Protein AF-A0A923AHR8-F1 (afdb_monomer_lite)

Radius of gyration: 31.33 Å; chains: 1; bounding box: 48×63×88 Å

Secondary structure (DSSP, 8-state):
---------HHHHHHHHHHHHHHHHHHHHHHHHHHHHHHHHHHTHHHHHHHHHHHHHHHHHHHHHHHHHHHHHHHH--S-SBTTEEEEEEEEEE--HHHHHHHHHHH-GGGEETTEE-HHHHHHHHTTS--TT-EEEEEEEEEE-SS----------

Foldseek 3Di:
DDDDPPPPDVVVVVVVVVVVVVVVVVVVVVVVVVVVVVVVCVVCVVVVVVVVVVVVVVVVVVVVVFVVQLVVCVVPVDQDPDPQKGKDWDKDKDADQVVVVVCCVPPPVVLCPPPDGVVVVVVVCCVVDPDPRIDIDTDITMGGHPDDDPPPPDPPD

pLDDT: mean 89.0, std 14.37, range [37.59, 98.5]

Structure (mmCIF, N/CA/C/O backbone):
data_AF-A0A923AHR8-F1
#
_entry.id   AF-A0A923AHR8-F1
#
loop_
_atom_site.group_PDB
_atom_site.id
_atom_site.type_symbol
_atom_site.label_atom_id
_atom_site.label_alt_id
_atom_site.label_comp_id
_atom_site.label_asym_id
_atom_site.label_entity_id
_atom_site.label_seq_id
_atom_site.pdbx_PDB_ins_code
_atom_site.Cartn_x
_atom_site.Cartn_y
_atom_site.Cartn_z
_atom_site.occupancy
_atom_site.B_iso_or_equiv
_atom_site.auth_seq_id
_atom_site.auth_comp_id
_atom_site.auth_asym_id
_atom_site.auth_atom_id
_atom_site.pdbx_PDB_model_num
ATOM 1 N N . MET A 1 1 ? 1.255 31.604 -63.694 1.00 40.16 1 MET A N 1
ATOM 2 C CA . MET A 1 1 ? 2.491 30.993 -63.159 1.00 40.16 1 MET A CA 1
ATOM 3 C C . MET A 1 1 ? 2.847 31.725 -61.872 1.00 40.16 1 MET A C 1
ATOM 5 O O . MET A 1 1 ? 3.293 32.860 -61.949 1.00 40.16 1 MET A O 1
ATOM 9 N N . GLN A 1 2 ? 2.538 31.160 -60.702 1.00 37.59 2 GLN A N 1
ATOM 10 C CA . GLN A 1 2 ? 2.901 31.757 -59.410 1.00 37.59 2 GLN A CA 1
ATOM 11 C C . GLN A 1 2 ? 4.129 31.027 -58.866 1.00 37.59 2 GLN A C 1
ATOM 13 O O . GLN A 1 2 ? 4.089 29.820 -58.653 1.00 37.59 2 GLN A O 1
ATOM 18 N N . ALA A 1 3 ? 5.225 31.762 -58.690 1.00 45.44 3 ALA A N 1
ATOM 19 C CA . ALA A 1 3 ? 6.433 31.267 -58.051 1.00 45.44 3 ALA A CA 1
ATOM 20 C C . ALA A 1 3 ? 6.220 31.245 -56.531 1.00 45.44 3 ALA A C 1
ATOM 22 O O . ALA A 1 3 ? 6.128 32.294 -55.891 1.00 45.44 3 ALA A O 1
ATOM 23 N N . THR A 1 4 ? 6.130 30.052 -55.948 1.00 45.50 4 THR A N 1
ATOM 24 C CA . THR A 1 4 ? 6.182 29.851 -54.498 1.00 45.50 4 THR A CA 1
ATOM 25 C C . THR A 1 4 ? 7.569 30.238 -53.997 1.00 45.50 4 THR A C 1
ATOM 27 O O . THR A 1 4 ? 8.540 29.514 -54.204 1.00 45.50 4 THR A O 1
ATOM 30 N N . LYS A 1 5 ? 7.675 31.402 -53.351 1.00 53.31 5 LYS A N 1
ATOM 31 C CA . LYS A 1 5 ? 8.875 31.808 -52.616 1.00 53.31 5 LYS A CA 1
ATOM 32 C C . LYS A 1 5 ? 9.021 30.899 -51.396 1.00 53.31 5 LYS A C 1
ATOM 34 O O . LYS A 1 5 ? 8.366 31.120 -50.381 1.00 53.31 5 LYS A O 1
ATOM 39 N N . THR A 1 6 ? 9.880 29.891 -51.477 1.00 56.00 6 THR A N 1
ATOM 40 C CA . THR A 1 6 ? 10.432 29.217 -50.297 1.00 56.00 6 THR A CA 1
ATOM 41 C C . THR A 1 6 ? 11.326 30.209 -49.562 1.00 56.00 6 THR A C 1
ATOM 43 O O . THR A 1 6 ? 12.522 30.309 -49.820 1.00 56.00 6 THR A O 1
ATOM 46 N N . ASN A 1 7 ? 10.722 31.003 -48.677 1.00 56.81 7 ASN A N 1
ATOM 47 C CA . ASN A 1 7 ? 11.456 31.775 -47.685 1.00 56.81 7 ASN A CA 1
ATOM 48 C C . ASN A 1 7 ? 11.862 30.815 -46.561 1.00 56.81 7 ASN A C 1
ATOM 50 O O . ASN A 1 7 ? 11.211 30.730 -45.520 1.00 56.81 7 ASN A O 1
ATOM 54 N N . THR A 1 8 ? 12.870 29.990 -46.832 1.00 65.56 8 THR A N 1
ATOM 55 C CA . THR A 1 8 ? 13.358 29.004 -45.875 1.00 65.56 8 THR A CA 1
ATOM 56 C C . THR A 1 8 ? 14.243 29.729 -44.867 1.00 65.56 8 THR A C 1
ATOM 58 O O . THR A 1 8 ? 15.390 30.050 -45.161 1.00 65.56 8 THR A O 1
ATOM 61 N N . ASN A 1 9 ? 13.701 30.035 -43.685 1.00 84.94 9 ASN A N 1
ATOM 62 C CA . ASN A 1 9 ? 14.490 30.596 -42.592 1.00 84.94 9 ASN A CA 1
ATOM 63 C C . ASN A 1 9 ? 15.574 29.566 -42.196 1.00 84.94 9 ASN A C 1
ATOM 65 O O . ASN A 1 9 ? 15.215 28.465 -41.757 1.00 84.94 9 ASN A O 1
ATOM 69 N N . PRO A 1 10 ? 16.875 29.878 -42.345 1.00 86.62 10 PRO A N 1
ATOM 70 C CA . PRO A 1 10 ? 17.953 28.928 -42.071 1.00 86.62 10 PRO A CA 1
ATOM 71 C C . PRO A 1 10 ? 17.927 28.445 -40.617 1.00 86.62 10 PRO A C 1
ATOM 73 O O . PRO A 1 10 ? 18.065 27.252 -40.375 1.00 86.62 10 PRO A O 1
ATOM 76 N N . ALA A 1 11 ? 17.579 29.318 -39.664 1.00 88.38 11 ALA A N 1
ATOM 77 C CA . ALA A 1 11 ? 17.462 28.945 -38.256 1.00 88.38 11 ALA A CA 1
ATOM 78 C C . ALA A 1 11 ? 16.350 27.910 -38.002 1.00 88.38 11 ALA A C 1
ATOM 80 O O . ALA A 1 11 ? 16.505 27.025 -37.162 1.00 88.38 11 ALA A O 1
ATOM 81 N N . LEU A 1 12 ? 15.233 27.981 -38.741 1.00 89.94 12 LEU A N 1
ATOM 82 C CA . LEU A 1 12 ? 14.177 26.964 -38.652 1.00 89.94 12 LEU A CA 1
ATOM 83 C C . LEU A 1 12 ? 14.627 25.636 -39.265 1.00 89.94 12 LEU A C 1
ATOM 85 O O . LEU A 1 12 ? 14.288 24.578 -38.743 1.00 89.94 12 LEU A O 1
ATOM 89 N N . THR A 1 13 ? 15.405 25.683 -40.346 1.00 91.69 13 THR A N 1
ATOM 90 C CA . THR A 1 13 ? 15.939 24.476 -40.994 1.00 91.69 13 THR A CA 1
ATOM 91 C C . THR A 1 13 ? 16.937 23.764 -40.085 1.00 91.69 13 THR A C 1
ATOM 93 O O . THR A 1 13 ? 16.819 22.556 -39.876 1.00 91.69 13 THR A O 1
ATOM 96 N N . ASP A 1 14 ? 17.840 24.517 -39.456 1.00 93.69 14 ASP A N 1
ATOM 97 C CA . ASP A 1 14 ? 18.807 23.995 -38.488 1.00 93.69 14 ASP A CA 1
ATOM 98 C C . ASP A 1 14 ? 18.115 23.427 -37.243 1.00 93.69 14 ASP A C 1
ATOM 100 O O . ASP A 1 14 ? 18.482 22.353 -36.757 1.00 93.69 14 ASP A O 1
ATOM 104 N N . ALA A 1 15 ? 17.064 24.092 -36.749 1.00 93.31 15 ALA A N 1
ATOM 105 C CA . ALA A 1 15 ? 16.265 23.599 -35.629 1.00 93.31 15 ALA A CA 1
ATOM 106 C C . ALA A 1 15 ? 15.529 22.291 -35.970 1.00 93.31 15 ALA A C 1
ATOM 108 O O . ALA A 1 15 ? 15.520 21.362 -35.160 1.00 93.31 15 ALA A O 1
ATOM 109 N N . VAL A 1 16 ? 14.951 22.177 -37.172 1.00 95.56 16 VAL A N 1
ATOM 110 C CA . VAL A 1 16 ? 14.308 20.938 -37.645 1.00 95.56 16 VAL A CA 1
ATOM 111 C C . VAL A 1 16 ? 15.332 19.812 -37.788 1.00 95.56 16 VAL A C 1
ATOM 113 O O . VAL A 1 16 ? 15.070 18.699 -37.329 1.00 95.56 16 VAL A O 1
ATOM 116 N N . HIS A 1 17 ? 16.507 20.088 -38.358 1.00 94.88 17 HIS A N 1
ATOM 117 C CA . HIS A 1 17 ? 17.582 19.103 -38.479 1.00 94.88 17 HIS A CA 1
ATOM 118 C C . HIS A 1 17 ? 18.075 18.633 -37.101 1.00 94.88 17 HIS A C 1
ATOM 120 O O . HIS A 1 17 ? 18.200 17.433 -36.853 1.00 94.88 17 HIS A O 1
ATOM 126 N N . THR A 1 18 ? 18.259 19.567 -36.166 1.00 96.44 18 THR A N 1
ATOM 127 C CA . THR A 1 18 ? 18.630 19.272 -34.774 1.00 96.44 18 THR A CA 1
ATOM 128 C C . THR A 1 18 ? 17.581 18.391 -34.098 1.00 96.44 18 THR A C 1
ATOM 130 O O . THR A 1 18 ? 17.917 17.365 -33.506 1.00 96.44 18 THR A O 1
ATOM 133 N N . LEU A 1 19 ? 16.296 18.735 -34.232 1.00 96.75 19 LEU A N 1
ATOM 134 C CA . LEU A 1 19 ? 15.201 17.941 -33.678 1.00 96.75 19 LEU A CA 1
ATOM 135 C C . LEU A 1 19 ? 15.130 16.541 -34.303 1.00 96.75 19 LEU A C 1
ATOM 137 O O . LEU A 1 19 ? 14.859 15.570 -33.598 1.00 96.75 19 LEU A O 1
ATOM 141 N N . MET A 1 20 ? 15.379 16.417 -35.608 1.00 97.88 20 MET A N 1
ATOM 142 C CA . MET A 1 20 ? 15.421 15.130 -36.304 1.00 97.88 20 MET A CA 1
ATOM 143 C C . MET A 1 20 ? 16.528 14.230 -35.740 1.00 97.88 20 MET A C 1
ATOM 145 O O . MET A 1 20 ? 16.257 13.075 -35.403 1.00 97.88 20 MET A O 1
ATOM 149 N N . LEU A 1 21 ? 17.745 14.760 -35.578 1.00 97.81 21 LEU A N 1
ATOM 150 C CA . LEU A 1 21 ? 18.862 14.024 -34.979 1.00 97.81 21 LEU A CA 1
ATOM 151 C C . LEU A 1 21 ? 18.562 13.622 -33.531 1.00 97.81 21 LEU A C 1
ATOM 153 O O . LEU A 1 21 ? 18.727 12.456 -33.174 1.00 97.81 21 LEU A O 1
ATOM 157 N N . ALA A 1 22 ? 18.045 14.550 -32.722 1.00 97.31 22 ALA A N 1
ATOM 158 C CA . ALA A 1 22 ? 17.690 14.283 -31.331 1.00 97.31 22 ALA A CA 1
ATOM 159 C C . ALA A 1 22 ? 16.606 13.199 -31.207 1.00 97.31 22 ALA A C 1
ATOM 161 O O . ALA A 1 22 ? 16.695 12.315 -30.355 1.00 97.31 22 ALA A O 1
ATOM 162 N N . ARG A 1 23 ? 15.590 13.217 -32.081 1.00 98.06 23 ARG A N 1
ATOM 163 C CA . ARG A 1 23 ? 14.541 12.185 -32.114 1.00 98.06 23 ARG A CA 1
ATOM 164 C C . ARG A 1 23 ? 15.100 10.817 -32.476 1.00 98.06 23 ARG A C 1
ATOM 166 O O . ARG A 1 23 ? 14.726 9.838 -31.836 1.00 98.06 23 ARG A O 1
ATOM 173 N N . ARG A 1 24 ? 16.002 10.754 -33.457 1.00 98.00 24 ARG A N 1
ATOM 174 C CA . ARG A 1 24 ? 16.673 9.509 -33.839 1.00 98.00 24 ARG A CA 1
ATOM 175 C C . ARG A 1 24 ? 17.488 8.941 -32.675 1.00 98.00 24 ARG A C 1
ATOM 177 O O . ARG A 1 24 ? 17.276 7.795 -32.300 1.00 98.00 24 ARG A O 1
ATOM 184 N N . GLN A 1 25 ? 18.336 9.757 -32.052 1.00 97.81 25 GLN A N 1
ATOM 185 C CA . GLN A 1 25 ? 19.152 9.340 -30.904 1.00 97.81 25 GLN A CA 1
ATOM 186 C C . GLN A 1 25 ? 18.296 8.906 -29.707 1.00 97.81 25 GLN A C 1
ATOM 188 O O . GLN A 1 25 ? 18.597 7.913 -29.043 1.00 97.81 25 GLN A O 1
ATOM 193 N N . SER A 1 26 ? 17.197 9.620 -29.441 1.00 97.62 26 SER A N 1
ATOM 194 C CA . SER A 1 26 ? 16.238 9.241 -28.400 1.00 97.62 26 SER A CA 1
ATOM 195 C C . SER A 1 26 ? 15.579 7.893 -28.696 1.00 97.62 26 SER A C 1
ATOM 197 O O . SER A 1 26 ? 15.442 7.074 -27.789 1.00 97.62 26 SER A O 1
ATOM 199 N N . ALA A 1 27 ? 15.193 7.637 -29.949 1.00 98.25 27 ALA A N 1
ATOM 200 C CA . ALA A 1 27 ? 14.614 6.361 -30.357 1.00 98.25 27 ALA A CA 1
ATOM 201 C C . ALA A 1 27 ? 15.618 5.205 -30.215 1.00 98.25 27 ALA A C 1
ATOM 203 O O . ALA A 1 27 ? 15.27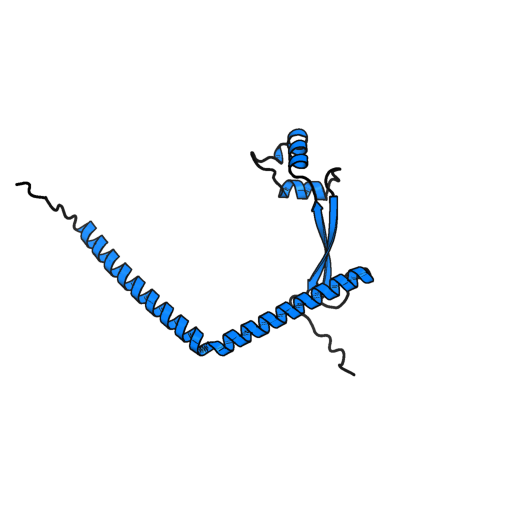7 4.183 -29.624 1.00 98.25 27 ALA A O 1
ATOM 204 N N . GLU A 1 28 ? 16.859 5.393 -30.670 1.00 98.25 28 GLU A N 1
ATOM 205 C CA . GLU A 1 28 ? 17.943 4.407 -30.536 1.00 98.25 28 GLU A CA 1
ATOM 206 C C . GLU A 1 28 ? 18.233 4.092 -29.058 1.00 98.25 28 GLU A C 1
ATOM 208 O O . GLU A 1 28 ? 18.296 2.929 -28.664 1.00 98.25 28 GLU A O 1
ATOM 213 N N . SER A 1 29 ? 18.306 5.119 -28.206 1.00 98.06 29 SER A N 1
ATOM 214 C CA . SER A 1 29 ? 18.553 4.946 -26.767 1.00 98.06 29 SER A CA 1
ATOM 215 C C . SER A 1 29 ? 17.405 4.217 -26.060 1.00 98.06 29 SER A C 1
ATOM 217 O O . SER A 1 29 ? 17.640 3.384 -25.184 1.00 98.06 29 SER A O 1
ATOM 219 N N . LYS A 1 30 ? 16.151 4.498 -26.445 1.00 98.31 30 LYS A N 1
ATOM 220 C CA . LYS A 1 30 ? 14.969 3.791 -25.926 1.00 98.31 30 LYS A CA 1
ATOM 221 C C . LYS A 1 30 ? 14.954 2.325 -26.348 1.00 98.31 30 LYS A C 1
ATOM 223 O O . LYS A 1 30 ? 14.634 1.479 -25.518 1.00 98.31 30 LYS A O 1
ATOM 228 N N . ALA A 1 31 ? 15.304 2.034 -27.600 1.00 98.38 31 ALA A N 1
ATOM 229 C CA . ALA A 1 31 ? 15.389 0.666 -28.100 1.00 98.38 31 ALA A CA 1
ATOM 230 C C . ALA A 1 31 ? 16.460 -0.131 -27.342 1.00 98.38 31 ALA A C 1
ATOM 232 O O . ALA A 1 31 ? 16.172 -1.219 -26.849 1.00 98.38 31 ALA A O 1
ATOM 233 N N . LEU A 1 32 ? 17.648 0.453 -27.147 1.00 98.06 32 LEU A N 1
ATOM 234 C CA . LEU A 1 32 ? 18.720 -0.183 -26.384 1.00 98.06 32 LEU A CA 1
ATOM 235 C C . LEU A 1 32 ? 18.316 -0.432 -24.924 1.00 98.06 32 LEU A C 1
ATOM 237 O O . LEU A 1 32 ? 18.555 -1.512 -24.395 1.00 98.06 32 LEU A O 1
ATOM 241 N N . LEU A 1 33 ? 17.675 0.538 -24.262 1.00 98.25 33 LEU A N 1
ATOM 242 C CA . LEU A 1 33 ? 17.188 0.353 -22.892 1.00 98.25 33 LEU A CA 1
ATOM 243 C C . LEU A 1 33 ? 16.150 -0.775 -22.798 1.00 98.25 33 LEU A C 1
ATOM 245 O O . LEU A 1 33 ? 16.192 -1.558 -21.851 1.00 98.25 33 LEU A O 1
ATOM 249 N N . ALA A 1 34 ? 15.229 -0.856 -23.761 1.00 98.50 34 ALA A N 1
ATOM 250 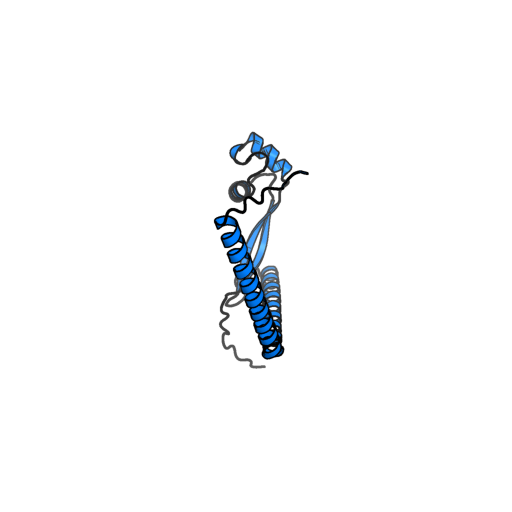C CA . ALA A 1 34 ? 14.229 -1.917 -23.812 1.00 98.50 34 ALA A CA 1
ATOM 251 C C . ALA A 1 34 ? 14.881 -3.297 -23.985 1.00 98.50 34 ALA A C 1
ATOM 253 O O . ALA A 1 34 ? 14.555 -4.212 -23.237 1.00 98.50 34 ALA A O 1
ATOM 254 N N . GLU A 1 35 ? 15.856 -3.423 -24.890 1.00 98.38 35 GLU A N 1
ATOM 255 C CA . GLU A 1 35 ? 16.630 -4.655 -25.084 1.00 98.38 35 GLU A CA 1
ATOM 256 C C . GLU A 1 35 ? 17.368 -5.068 -23.802 1.00 98.38 35 GLU A C 1
ATOM 258 O O . GLU A 1 35 ? 17.293 -6.220 -23.380 1.00 98.38 35 GLU A O 1
ATOM 263 N N . LYS A 1 36 ? 18.047 -4.124 -23.134 1.00 98.19 36 LYS A N 1
ATOM 264 C CA . LYS A 1 36 ? 18.767 -4.414 -21.885 1.00 98.19 36 LYS A CA 1
ATOM 265 C C . LYS A 1 36 ? 17.835 -4.849 -20.758 1.00 98.19 36 LYS A C 1
ATOM 267 O O . LYS A 1 36 ? 18.208 -5.735 -19.997 1.00 98.19 36 LYS A O 1
ATOM 272 N N . ARG A 1 37 ? 16.640 -4.261 -20.658 1.00 98.25 37 ARG A N 1
ATOM 273 C CA . ARG A 1 37 ? 15.622 -4.685 -19.685 1.00 98.25 37 ARG A CA 1
ATOM 274 C C . ARG A 1 37 ? 15.091 -6.076 -19.995 1.00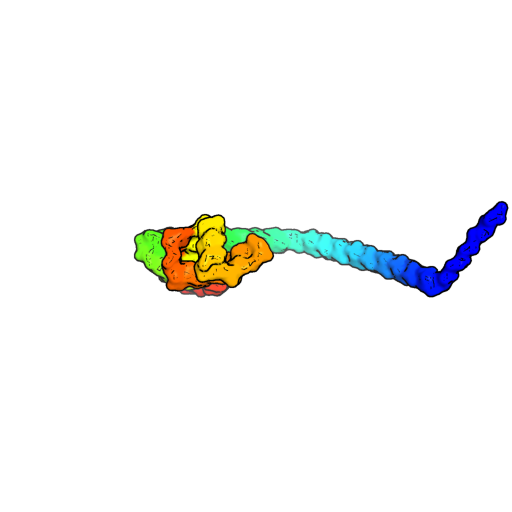 98.25 37 ARG A C 1
ATOM 276 O O . ARG A 1 37 ? 15.083 -6.902 -19.096 1.00 98.25 37 ARG A O 1
ATOM 283 N N . ALA A 1 38 ? 14.742 -6.346 -21.252 1.00 98.19 38 ALA A N 1
ATOM 284 C CA . ALA A 1 38 ? 14.261 -7.661 -21.669 1.00 98.19 38 ALA A CA 1
ATOM 285 C C . ALA A 1 38 ? 15.293 -8.756 -21.365 1.00 98.19 38 ALA A C 1
ATOM 287 O O . ALA A 1 38 ? 14.957 -9.777 -20.777 1.00 98.19 38 ALA A O 1
ATOM 288 N N . ARG A 1 39 ? 16.570 -8.503 -21.673 1.00 98.31 39 ARG A N 1
ATOM 289 C CA . ARG A 1 39 ? 17.655 -9.436 -21.360 1.00 98.31 39 ARG A CA 1
ATOM 290 C C . ARG A 1 39 ? 17.846 -9.635 -19.855 1.00 98.31 39 ARG A C 1
ATOM 292 O O . ARG A 1 39 ? 18.057 -10.757 -19.419 1.00 98.31 39 ARG A O 1
ATOM 299 N N . PHE A 1 40 ? 17.774 -8.565 -19.064 1.00 98.50 40 PHE A N 1
ATOM 300 C CA . PHE A 1 40 ? 17.850 -8.672 -17.607 1.00 98.50 40 PHE A CA 1
ATOM 301 C C . PHE A 1 40 ? 16.685 -9.494 -17.042 1.00 98.50 40 PHE A C 1
ATOM 303 O O . PHE A 1 40 ? 16.908 -10.351 -16.193 1.00 98.50 40 PHE A O 1
ATOM 310 N N . GLU A 1 41 ? 15.462 -9.253 -17.516 1.00 98.25 41 GLU A N 1
ATOM 311 C CA . GLU A 1 41 ? 14.273 -10.011 -17.114 1.00 98.25 41 GLU A CA 1
ATOM 312 C C . GLU A 1 41 ? 14.395 -11.492 -17.484 1.00 98.25 41 GLU A C 1
ATOM 314 O O . GLU A 1 41 ? 14.068 -12.338 -16.661 1.00 98.25 41 GLU A O 1
ATOM 319 N N . GLU A 1 42 ? 14.919 -11.810 -18.669 1.00 98.19 42 GLU A N 1
ATOM 320 C CA . GLU A 1 42 ? 15.155 -13.189 -19.106 1.00 98.19 42 GLU A CA 1
ATOM 321 C C . GLU A 1 42 ? 16.242 -13.880 -18.267 1.00 98.19 42 GLU A C 1
ATOM 323 O O . GLU A 1 42 ? 16.012 -14.959 -17.726 1.00 98.19 42 GLU A O 1
ATOM 328 N N . GLU A 1 43 ? 17.405 -13.243 -18.089 1.00 98.50 43 GLU A N 1
ATOM 329 C CA . GLU A 1 43 ? 18.527 -13.797 -17.314 1.00 98.50 43 GLU A CA 1
ATOM 330 C C . GLU A 1 43 ? 18.192 -13.979 -15.823 1.00 98.50 43 GLU A C 1
ATOM 332 O O . GLU A 1 43 ? 18.783 -14.830 -15.160 1.00 98.50 43 GLU A O 1
ATOM 337 N N . ASN A 1 44 ? 17.250 -13.195 -15.288 1.00 98.50 44 ASN A N 1
ATOM 338 C CA . ASN A 1 44 ? 16.867 -13.215 -13.873 1.00 98.50 44 ASN A CA 1
ATOM 339 C C . ASN A 1 44 ? 15.437 -13.728 -13.646 1.00 98.50 44 ASN A C 1
ATOM 341 O O . ASN A 1 44 ? 14.909 -13.556 -12.545 1.00 98.50 44 ASN A O 1
ATOM 345 N N . ALA A 1 45 ? 14.810 -14.354 -14.647 1.00 98.19 45 ALA A N 1
ATOM 346 C CA . ALA A 1 45 ? 13.405 -14.761 -14.590 1.00 98.19 45 ALA A CA 1
ATOM 347 C C . ALA A 1 45 ? 13.099 -15.629 -13.359 1.00 98.19 45 ALA A C 1
ATOM 349 O O . ALA A 1 45 ? 12.136 -15.361 -12.640 1.00 98.19 45 ALA A O 1
ATOM 350 N N . ASP A 1 46 ? 13.963 -16.603 -13.061 1.00 98.12 46 ASP A N 1
ATOM 351 C CA . ASP A 1 46 ? 13.800 -17.508 -11.918 1.00 98.12 46 ASP A CA 1
ATOM 352 C C . ASP A 1 46 ? 13.920 -16.781 -10.572 1.00 98.12 46 ASP A C 1
ATOM 354 O O . ASP A 1 46 ? 13.134 -17.030 -9.659 1.00 98.12 46 ASP A O 1
ATOM 358 N N . LEU A 1 47 ? 14.867 -15.845 -10.441 1.00 98.25 47 LEU A N 1
ATOM 359 C CA . LEU A 1 47 ? 15.035 -15.050 -9.220 1.00 98.25 47 LEU A CA 1
ATOM 360 C C . LEU A 1 47 ? 13.865 -14.085 -9.013 1.00 98.25 47 LEU A C 1
ATOM 362 O O . LEU A 1 47 ? 13.393 -13.927 -7.888 1.00 98.25 47 LEU A O 1
ATOM 366 N N . ILE A 1 48 ? 13.376 -13.464 -10.089 1.00 98.19 48 ILE A N 1
ATOM 367 C CA . ILE A 1 48 ? 12.196 -12.593 -10.058 1.00 98.19 48 ILE A CA 1
ATOM 368 C C . ILE A 1 48 ? 10.961 -13.405 -9.651 1.00 98.19 48 ILE A C 1
ATOM 370 O O . ILE A 1 48 ? 10.200 -12.970 -8.786 1.00 98.19 48 ILE A O 1
ATOM 374 N N . ALA A 1 49 ? 10.779 -14.596 -10.227 1.00 97.94 49 ALA A N 1
ATOM 375 C CA . ALA A 1 49 ? 9.677 -15.490 -9.891 1.00 97.94 49 ALA A CA 1
ATOM 376 C C . ALA A 1 49 ? 9.756 -15.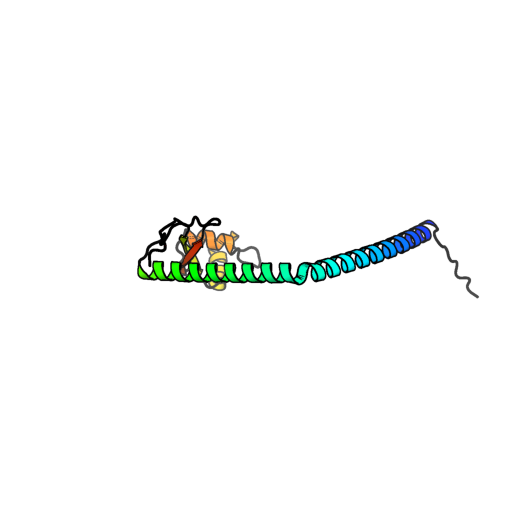977 -8.436 1.00 97.94 49 ALA A C 1
ATOM 378 O O . ALA A 1 49 ? 8.744 -15.972 -7.735 1.00 97.94 49 ALA A O 1
ATOM 379 N N . LEU A 1 50 ? 10.951 -16.339 -7.959 1.00 98.06 50 LEU A N 1
ATOM 380 C CA . LEU A 1 50 ? 11.178 -16.727 -6.568 1.00 98.06 50 LEU A CA 1
ATOM 381 C C . LEU A 1 50 ? 10.845 -15.576 -5.612 1.00 98.06 50 LEU A C 1
ATOM 383 O O . LEU A 1 50 ? 10.072 -15.769 -4.678 1.00 98.06 50 LEU A O 1
ATOM 387 N N . ALA A 1 51 ? 11.363 -14.373 -5.870 1.00 97.88 51 ALA A N 1
ATOM 388 C CA . ALA A 1 51 ? 11.089 -13.196 -5.048 1.00 97.88 51 ALA A CA 1
ATOM 389 C C . ALA A 1 51 ? 9.591 -12.851 -5.014 1.00 97.88 51 ALA A C 1
ATOM 391 O O . ALA A 1 51 ? 9.050 -12.550 -3.952 1.00 97.88 51 ALA A O 1
ATOM 392 N N . ALA A 1 52 ? 8.901 -12.946 -6.156 1.00 97.88 52 ALA A N 1
ATOM 393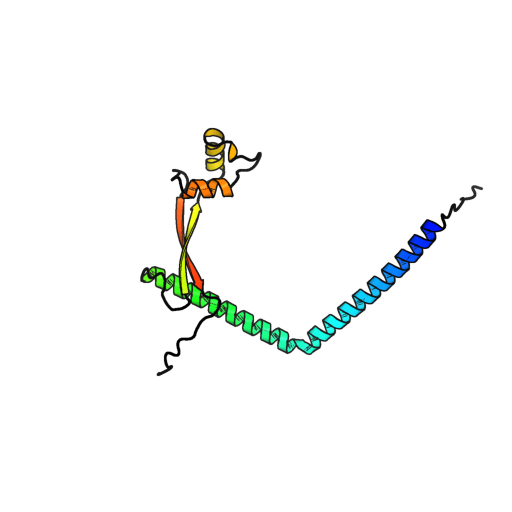 C CA . ALA A 1 52 ? 7.454 -12.760 -6.222 1.00 97.88 52 ALA A CA 1
ATOM 394 C C . ALA A 1 52 ? 6.696 -13.832 -5.418 1.00 97.88 52 ALA A C 1
ATOM 396 O O . ALA A 1 52 ? 5.714 -13.519 -4.744 1.00 97.88 52 ALA A O 1
ATOM 397 N N . GLY A 1 53 ? 7.162 -15.084 -5.460 1.00 98.19 53 GLY A N 1
ATOM 398 C CA . GLY A 1 53 ? 6.609 -16.187 -4.679 1.00 98.19 53 GLY A CA 1
ATOM 399 C C . GLY A 1 53 ? 6.766 -15.989 -3.171 1.00 98.19 53 GLY A C 1
ATOM 400 O O . GLY A 1 53 ? 5.791 -16.145 -2.436 1.00 98.19 53 GLY A O 1
ATOM 401 N N . GLU A 1 54 ? 7.953 -15.601 -2.704 1.00 97.88 54 GLU A N 1
ATOM 402 C CA . GLU A 1 54 ? 8.186 -15.331 -1.279 1.00 97.88 54 GLU A CA 1
ATOM 403 C C . GLU A 1 54 ? 7.392 -14.112 -0.794 1.00 97.88 54 GLU A C 1
ATOM 405 O O . GLU A 1 54 ? 6.745 -14.185 0.248 1.00 97.88 54 GLU A O 1
ATOM 410 N N . ALA A 1 55 ? 7.320 -13.038 -1.588 1.00 97.06 55 ALA A N 1
ATOM 411 C CA . ALA A 1 55 ? 6.481 -11.883 -1.267 1.00 97.06 55 ALA A CA 1
ATOM 412 C C . ALA A 1 55 ? 4.988 -12.255 -1.169 1.00 97.06 55 ALA A C 1
ATOM 414 O O . ALA A 1 55 ? 4.265 -11.747 -0.310 1.00 97.06 55 ALA A O 1
ATOM 415 N N . ALA A 1 56 ? 4.506 -13.163 -2.025 1.00 97.50 56 ALA A N 1
ATOM 416 C CA . ALA A 1 56 ? 3.131 -13.652 -1.958 1.00 97.50 56 ALA A CA 1
ATOM 417 C C . ALA A 1 56 ? 2.871 -14.472 -0.683 1.00 97.50 56 ALA A C 1
ATOM 419 O O . ALA A 1 56 ? 1.827 -14.288 -0.052 1.00 97.50 56 ALA A O 1
ATOM 420 N N . ARG A 1 57 ? 3.820 -15.332 -0.286 1.00 97.44 57 ARG A N 1
ATOM 421 C CA . ARG A 1 57 ? 3.748 -16.117 0.958 1.00 97.44 57 ARG A CA 1
ATOM 422 C C . ARG A 1 57 ? 3.782 -15.232 2.196 1.00 97.44 57 ARG A C 1
ATOM 424 O O . ARG A 1 57 ? 2.968 -15.428 3.093 1.00 97.44 57 ARG A O 1
ATOM 431 N N . GLU A 1 58 ? 4.673 -14.246 2.231 1.00 96.00 58 GLU A N 1
ATOM 432 C CA . GLU A 1 58 ? 4.746 -13.259 3.310 1.00 96.00 58 GLU A CA 1
ATOM 433 C C . GLU A 1 58 ? 3.417 -12.504 3.443 1.00 96.00 58 GLU A C 1
ATOM 435 O O . GLU A 1 58 ? 2.839 -12.438 4.527 1.00 96.00 58 GLU A O 1
ATOM 440 N N . ALA A 1 59 ? 2.870 -12.017 2.325 1.00 95.81 59 ALA A N 1
ATOM 441 C CA . ALA A 1 59 ? 1.590 -11.318 2.319 1.00 95.81 59 ALA A CA 1
ATOM 442 C C . ALA A 1 59 ? 0.420 -12.214 2.764 1.00 95.81 59 ALA A C 1
ATOM 444 O O . ALA A 1 59 ? -0.535 -11.730 3.370 1.00 95.81 59 ALA A O 1
ATOM 445 N N . GLU A 1 60 ? 0.449 -13.508 2.447 1.00 97.31 60 GLU A N 1
ATOM 446 C CA . GLU A 1 60 ? -0.547 -14.465 2.929 1.00 97.31 60 GLU A CA 1
ATOM 447 C C . GLU A 1 60 ? -0.413 -14.728 4.433 1.00 97.31 60 GLU A C 1
ATOM 449 O O . GLU A 1 60 ? -1.417 -14.682 5.147 1.00 97.31 60 GLU A O 1
ATOM 454 N N . ALA A 1 61 ? 0.810 -14.927 4.926 1.00 96.12 61 ALA A N 1
ATOM 455 C CA . ALA A 1 61 ? 1.085 -15.102 6.346 1.00 96.12 61 ALA A CA 1
ATOM 456 C C . ALA A 1 61 ? 0.658 -13.873 7.168 1.00 96.12 61 ALA A C 1
ATOM 458 O O . ALA A 1 61 ? -0.020 -14.033 8.183 1.00 96.12 61 ALA A O 1
ATOM 459 N N . ASP A 1 62 ? 0.961 -12.655 6.704 1.00 95.81 62 ASP A N 1
ATOM 460 C CA . ASP A 1 62 ? 0.526 -11.406 7.347 1.00 95.81 62 ASP A CA 1
ATOM 461 C C . ASP A 1 62 ? -1.007 -11.290 7.381 1.00 95.81 62 ASP A C 1
ATOM 463 O O . ASP A 1 62 ? -1.584 -11.017 8.437 1.00 95.81 62 ASP A O 1
ATOM 467 N N . ARG A 1 63 ? -1.697 -11.573 6.264 1.00 96.25 63 ARG A N 1
ATOM 468 C CA . ARG A 1 63 ? -3.172 -11.578 6.234 1.00 96.25 63 ARG A CA 1
ATOM 469 C C . ARG A 1 63 ? -3.758 -12.563 7.243 1.00 96.25 63 ARG A C 1
ATOM 471 O O . ARG A 1 63 ? -4.688 -12.204 7.968 1.00 96.25 63 ARG A O 1
ATOM 478 N N . ASN A 1 64 ? -3.212 -13.776 7.302 1.00 96.81 64 ASN A N 1
ATOM 479 C CA . ASN A 1 64 ? -3.670 -14.812 8.224 1.00 96.81 64 ASN A CA 1
ATOM 480 C C . ASN A 1 64 ? -3.432 -14.407 9.685 1.00 96.81 64 ASN A C 1
ATOM 482 O O . ASN A 1 64 ? -4.353 -14.497 10.495 1.00 96.81 64 ASN A O 1
ATOM 486 N N . LEU A 1 65 ? -2.246 -13.882 10.012 1.00 96.12 65 LEU A N 1
ATOM 487 C CA . LEU A 1 65 ? -1.923 -13.385 11.351 1.00 96.12 65 LEU A CA 1
ATOM 488 C C . LEU A 1 65 ? -2.888 -12.279 11.792 1.00 96.12 65 LEU A C 1
ATOM 490 O O . LEU A 1 65 ? -3.406 -12.310 12.907 1.00 96.12 65 LEU A O 1
ATOM 494 N N . ARG A 1 66 ? -3.181 -11.316 10.911 1.00 96.50 66 ARG A N 1
ATOM 495 C CA . ARG A 1 66 ? -4.127 -10.232 11.215 1.00 96.50 66 ARG A CA 1
ATOM 496 C C . ARG A 1 66 ? -5.537 -10.748 11.467 1.00 96.50 66 ARG A C 1
ATOM 498 O O . ARG A 1 66 ? -6.192 -10.264 12.387 1.00 96.50 66 ARG A O 1
ATOM 505 N N . ALA A 1 67 ? -6.001 -11.705 10.665 1.00 96.38 67 ALA A N 1
ATOM 506 C CA . ALA A 1 67 ? -7.317 -12.309 10.843 1.00 96.38 67 ALA A CA 1
ATOM 507 C C . ALA A 1 67 ? -7.415 -13.044 12.188 1.00 96.38 67 ALA A C 1
ATOM 509 O O . ALA A 1 67 ? -8.380 -12.837 12.924 1.00 96.38 67 ALA A O 1
ATOM 510 N N . LEU A 1 68 ? -6.390 -13.829 12.539 1.00 97.06 68 LEU A N 1
ATOM 511 C CA . LEU A 1 68 ? -6.308 -14.525 13.825 1.00 97.06 68 LEU A CA 1
ATOM 512 C C . LEU A 1 68 ? -6.279 -13.549 15.003 1.00 97.06 68 LEU A C 1
ATOM 514 O O . LEU A 1 68 ? -7.044 -13.718 15.943 1.00 97.06 68 LEU A O 1
ATOM 518 N N . ALA A 1 69 ? -5.471 -12.490 14.935 1.00 96.88 69 ALA A N 1
ATOM 519 C CA . ALA A 1 69 ? -5.382 -11.499 16.004 1.00 96.88 69 ALA A CA 1
ATOM 520 C C . ALA A 1 69 ? -6.713 -10.760 16.238 1.00 96.88 69 ALA A C 1
ATOM 522 O O . ALA A 1 69 ? -7.095 -10.500 17.378 1.00 96.88 69 ALA A O 1
ATOM 523 N N . VAL A 1 70 ? -7.446 -10.431 15.167 1.00 96.62 70 VAL A N 1
ATOM 524 C CA . VAL A 1 70 ? -8.783 -9.828 15.288 1.00 96.62 70 VAL A CA 1
ATOM 525 C C . VAL A 1 70 ? -9.783 -10.819 15.887 1.00 96.62 70 VAL A C 1
ATOM 527 O O . VAL A 1 70 ? -10.573 -10.417 16.739 1.00 96.62 70 VAL A O 1
ATOM 530 N N . ALA A 1 71 ? -9.749 -12.089 15.474 1.00 96.19 71 ALA A N 1
ATOM 531 C CA . ALA A 1 71 ? -10.608 -13.128 16.038 1.00 96.19 71 ALA A CA 1
ATOM 532 C C . ALA A 1 71 ? -10.321 -13.353 17.534 1.00 96.19 71 ALA A C 1
ATOM 534 O O . ALA A 1 71 ? -11.256 -13.425 18.329 1.00 96.19 71 ALA A O 1
ATOM 535 N N . GLU A 1 72 ? -9.045 -13.373 17.923 1.00 96.50 72 GLU A N 1
ATOM 536 C CA . GLU A 1 72 ? -8.616 -13.486 19.318 1.00 96.50 72 GLU A CA 1
ATOM 537 C C . GLU A 1 72 ? -9.148 -12.317 20.151 1.00 96.50 72 GLU A C 1
ATOM 539 O O . GLU A 1 72 ? -9.796 -12.524 21.172 1.00 96.50 72 GLU A O 1
ATOM 544 N N . TYR A 1 73 ? -9.000 -11.082 19.667 1.00 96.94 73 TYR A N 1
ATOM 545 C CA . TYR A 1 73 ? -9.571 -9.911 20.334 1.00 96.94 73 TYR A CA 1
ATOM 546 C C . TYR A 1 73 ? -11.094 -9.964 20.452 1.00 96.94 73 TYR A C 1
ATOM 548 O O . TYR A 1 73 ? -11.648 -9.548 21.467 1.00 96.94 73 TYR A O 1
ATOM 556 N N . GLN A 1 74 ? -11.793 -10.471 19.437 1.00 95.25 74 GLN A N 1
ATOM 557 C CA . GLN A 1 74 ? -13.244 -10.648 19.514 1.00 95.25 74 GLN A CA 1
ATOM 558 C C . GLN A 1 74 ? -13.643 -11.684 20.574 1.00 95.25 74 GLN A C 1
ATOM 560 O O . GLN A 1 74 ? -14.710 -11.546 21.171 1.00 95.25 74 GLN A O 1
ATOM 565 N N . ALA A 1 75 ? -12.800 -12.690 20.820 1.00 96.12 75 ALA A N 1
ATOM 566 C CA . ALA A 1 75 ? -13.037 -13.722 21.822 1.00 96.12 75 ALA A CA 1
ATOM 567 C C . ALA A 1 75 ? -12.658 -13.280 23.247 1.00 96.12 75 ALA A C 1
ATOM 569 O O . ALA A 1 75 ? -13.399 -13.563 24.188 1.00 96.12 75 ALA A O 1
ATOM 570 N N . THR A 1 76 ? -11.528 -12.588 23.421 1.00 96.69 76 THR A N 1
ATOM 571 C CA . THR A 1 76 ? -10.932 -12.314 24.743 1.00 96.69 76 THR A CA 1
ATOM 572 C C . THR A 1 76 ? -10.953 -10.845 25.151 1.00 96.69 76 THR A C 1
ATOM 574 O O . THR A 1 76 ? -10.860 -10.526 26.335 1.00 96.69 76 THR A O 1
ATOM 577 N N . GLY A 1 77 ? -11.078 -9.932 24.189 1.00 95.12 77 GLY A N 1
ATOM 578 C CA . GLY A 1 77 ? -10.906 -8.496 24.395 1.00 95.12 77 GLY A CA 1
ATOM 579 C C . GLY A 1 77 ? -9.447 -8.050 24.541 1.00 95.12 77 GLY A C 1
ATOM 580 O O . GLY A 1 77 ? -9.213 -6.857 24.766 1.00 95.12 77 GLY A O 1
ATOM 581 N N . ASP A 1 78 ? -8.471 -8.954 24.400 1.00 94.44 78 ASP A N 1
ATOM 582 C CA . ASP A 1 78 ? -7.052 -8.625 24.531 1.00 94.44 78 ASP A CA 1
ATOM 583 C C . ASP A 1 78 ? -6.536 -7.830 23.322 1.00 94.44 78 ASP A C 1
ATOM 585 O O . ASP A 1 78 ? -6.630 -8.245 22.166 1.00 94.44 78 ASP A O 1
ATOM 589 N N . LYS A 1 79 ? -5.981 -6.646 23.595 1.00 94.94 79 LYS A N 1
ATOM 590 C CA . LYS A 1 79 ? -5.440 -5.748 22.570 1.00 94.94 79 LYS A CA 1
ATOM 591 C C . LYS A 1 79 ? -3.984 -6.042 22.213 1.00 94.94 79 LYS A C 1
ATOM 593 O O . LYS A 1 79 ? -3.475 -5.390 21.301 1.00 94.94 79 LYS A O 1
ATOM 598 N N . ALA A 1 80 ? -3.320 -6.965 22.899 1.00 93.38 80 ALA A N 1
ATOM 599 C CA . ALA A 1 80 ? -1.939 -7.358 22.643 1.00 93.38 80 ALA A CA 1
ATOM 600 C C . ALA A 1 80 ? -1.790 -8.890 22.741 1.00 93.38 80 ALA A C 1
ATOM 602 O O . ALA A 1 80 ? -1.100 -9.374 23.634 1.00 93.38 80 ALA A O 1
ATOM 603 N N . PRO A 1 81 ? -2.419 -9.649 21.821 1.00 90.38 81 PRO A N 1
ATOM 604 C CA . PRO A 1 81 ? -2.522 -11.107 21.933 1.00 90.38 81 PRO A CA 1
ATOM 605 C C . PRO A 1 81 ? -1.166 -11.830 21.883 1.00 90.38 81 PRO A C 1
ATOM 607 O O . PRO A 1 81 ? -1.048 -12.951 22.370 1.00 90.38 81 PRO A O 1
ATOM 610 N N . CYS A 1 82 ? -0.140 -11.216 21.287 1.00 90.62 82 CYS A N 1
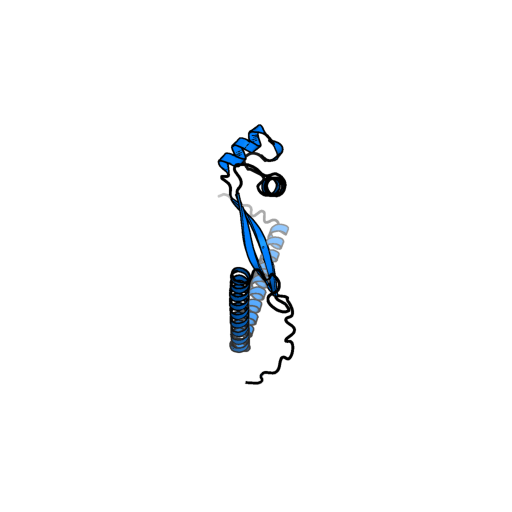ATOM 611 C CA . CYS A 1 82 ? 1.235 -11.709 21.312 1.00 90.62 82 CYS A CA 1
ATOM 612 C C . CYS A 1 82 ? 2.238 -10.575 21.053 1.00 90.62 82 CYS A C 1
ATOM 614 O O . CYS A 1 82 ? 1.868 -9.478 20.620 1.00 90.62 82 CYS A O 1
ATOM 616 N N . GLU A 1 83 ? 3.526 -10.843 21.281 1.00 90.62 83 GLU A N 1
ATOM 617 C CA . GLU A 1 83 ? 4.595 -9.900 20.949 1.00 90.62 83 GLU A CA 1
ATOM 618 C C . GLU A 1 83 ? 4.573 -9.535 19.456 1.00 90.62 83 GLU A C 1
ATOM 620 O O . GLU A 1 83 ? 4.270 -10.353 18.587 1.00 90.62 83 GLU A O 1
ATOM 625 N N . GLY A 1 84 ? 4.826 -8.260 19.156 1.00 92.69 84 GLY A N 1
ATOM 626 C CA . GLY A 1 84 ? 4.797 -7.743 17.788 1.00 92.69 84 GLY A CA 1
ATOM 627 C C . GLY A 1 84 ? 3.396 -7.561 17.187 1.00 92.69 84 GLY A C 1
ATOM 628 O O . GLY A 1 84 ? 3.296 -7.032 16.080 1.00 92.69 84 GLY A O 1
ATOM 629 N N . VAL A 1 85 ? 2.312 -7.914 17.892 1.00 94.50 85 VAL A N 1
ATOM 630 C CA . VAL A 1 85 ? 0.931 -7.750 17.410 1.00 94.50 85 VAL A CA 1
ATOM 631 C C . VAL A 1 85 ? 0.102 -6.921 18.387 1.00 94.50 85 VAL A C 1
ATOM 633 O O . VAL A 1 85 ? 0.047 -7.178 19.583 1.00 94.50 85 VAL A O 1
ATOM 636 N N . SER A 1 86 ? -0.597 -5.915 17.862 1.00 96.06 86 SER A N 1
ATOM 637 C CA . SER A 1 86 ? -1.511 -5.074 18.643 1.00 96.06 86 SER A CA 1
ATOM 638 C C . SER A 1 86 ? -2.824 -4.837 17.908 1.00 96.06 86 SER A C 1
ATOM 640 O O . SER A 1 86 ? -2.857 -4.788 16.679 1.00 96.06 86 SER A O 1
ATOM 642 N N . ILE A 1 87 ? -3.914 -4.646 18.646 1.00 97.50 87 ILE A N 1
ATOM 643 C CA . ILE A 1 87 ? -5.228 -4.319 18.093 1.00 97.50 87 ILE A CA 1
ATOM 644 C C . ILE A 1 87 ? -5.519 -2.838 18.271 1.00 97.50 87 ILE A C 1
ATOM 646 O O . ILE A 1 87 ? -5.514 -2.288 19.374 1.00 97.50 87 ILE A O 1
ATOM 650 N N . VAL A 1 88 ? -5.837 -2.195 17.155 1.00 95.31 88 VAL A N 1
ATOM 651 C CA . VAL A 1 88 ? -6.296 -0.813 17.097 1.00 95.31 88 VAL A CA 1
ATOM 652 C C . VAL A 1 88 ? -7.778 -0.812 16.753 1.00 95.31 88 VAL A C 1
ATOM 654 O O . VAL A 1 88 ? -8.200 -1.445 15.789 1.00 95.31 88 VAL A O 1
ATOM 657 N N . LEU A 1 89 ? -8.572 -0.069 17.520 1.00 93.81 89 LEU A N 1
ATOM 658 C CA . LEU A 1 89 ? -9.988 0.138 17.233 1.00 93.81 89 LEU A CA 1
ATOM 659 C C . LEU A 1 89 ? -10.137 1.384 16.363 1.00 93.81 89 LEU A C 1
ATOM 661 O O . LEU A 1 89 ? -10.002 2.518 16.831 1.00 93.81 89 LEU A O 1
ATOM 665 N N . ALA A 1 90 ? -10.369 1.175 15.071 1.00 90.62 90 ALA A N 1
ATOM 666 C CA . ALA A 1 90 ? -10.611 2.256 14.135 1.00 90.62 90 ALA A CA 1
ATOM 667 C C . ALA A 1 90 ? -12.053 2.748 14.288 1.00 90.62 90 ALA A C 1
ATOM 669 O O . ALA A 1 90 ? -13.007 2.001 14.085 1.00 90.62 90 ALA A O 1
ATOM 670 N N . LYS A 1 91 ? -12.214 4.028 14.628 1.00 89.69 91 LYS A N 1
ATOM 671 C CA . LYS A 1 91 ? -13.524 4.684 14.670 1.00 89.69 91 LYS A CA 1
ATOM 672 C C . LYS A 1 91 ? -13.982 5.024 13.253 1.00 89.69 91 LYS A C 1
ATOM 674 O O . LYS A 1 91 ? -13.417 5.937 12.636 1.00 89.69 91 LYS A O 1
ATOM 679 N N . VAL A 1 92 ? -15.007 4.329 12.779 1.00 90.25 92 VAL A N 1
ATOM 680 C CA . VAL A 1 92 ? -15.688 4.548 11.502 1.00 90.25 92 VAL A CA 1
ATOM 681 C C . VAL A 1 92 ? -16.937 5.388 11.753 1.00 90.25 92 VAL A C 1
ATOM 683 O O . VAL A 1 92 ? -17.718 5.093 12.654 1.00 90.25 92 VAL A O 1
ATOM 686 N N . LEU A 1 93 ? -17.101 6.459 10.977 1.00 92.38 93 LEU A N 1
ATOM 687 C CA . LEU A 1 93 ? -18.283 7.314 11.032 1.00 92.38 93 LEU A CA 1
ATOM 688 C C . LEU A 1 93 ? -19.216 6.927 9.890 1.00 92.38 93 LEU A C 1
ATOM 690 O O . LEU A 1 93 ? -18.786 6.828 8.743 1.00 92.38 93 LEU A O 1
ATOM 694 N N . THR A 1 94 ? -20.491 6.738 10.205 1.00 92.50 94 THR A N 1
ATOM 695 C CA . THR A 1 94 ? -21.548 6.462 9.233 1.00 92.50 94 THR A CA 1
ATOM 696 C C . THR A 1 94 ? -22.608 7.545 9.344 1.00 92.50 94 THR A C 1
ATOM 698 O O . THR A 1 94 ? -23.108 7.823 10.436 1.00 92.50 94 THR A O 1
ATOM 701 N N . TYR A 1 95 ? -22.920 8.178 8.217 1.00 93.75 95 TYR A N 1
ATOM 702 C CA . TYR A 1 95 ? -23.891 9.262 8.117 1.00 93.75 95 TYR A CA 1
ATOM 703 C C . TYR A 1 95 ? -24.378 9.422 6.675 1.00 93.75 95 TYR A C 1
ATOM 705 O O . TYR A 1 95 ? -23.698 9.032 5.726 1.00 93.75 95 TYR A O 1
ATOM 713 N N . ASP A 1 96 ? -25.547 10.037 6.522 1.00 92.69 96 ASP A N 1
ATOM 714 C CA . ASP A 1 96 ? -26.078 10.454 5.227 1.00 92.69 96 ASP A CA 1
ATOM 715 C C . ASP A 1 96 ? -25.489 11.821 4.840 1.00 92.69 96 ASP A C 1
ATOM 717 O O . ASP A 1 96 ? -25.596 12.796 5.587 1.00 92.69 96 ASP A O 1
ATOM 721 N N . THR A 1 97 ? -24.852 11.898 3.670 1.00 90.31 97 THR A N 1
ATOM 722 C CA . THR A 1 97 ? -24.163 13.116 3.215 1.00 90.31 97 THR A CA 1
ATOM 723 C C . THR A 1 97 ? -25.126 14.282 2.981 1.00 90.31 97 THR A C 1
ATOM 725 O O . THR A 1 97 ? -24.752 15.430 3.228 1.00 90.31 97 THR A O 1
ATOM 728 N N . ASP A 1 98 ? -26.361 14.022 2.553 1.00 90.56 98 ASP A N 1
ATOM 729 C CA . ASP A 1 98 ? -27.349 15.071 2.299 1.00 90.56 98 ASP A CA 1
ATOM 730 C C . ASP A 1 98 ? -27.913 15.626 3.608 1.00 90.56 98 ASP A C 1
ATOM 732 O O . ASP A 1 98 ? -28.086 16.840 3.750 1.00 90.56 98 ASP A O 1
ATOM 736 N N . VAL A 1 99 ? -28.089 14.764 4.616 1.00 91.75 99 VAL A N 1
ATOM 737 C CA . VAL A 1 99 ? -28.444 15.192 5.979 1.00 91.75 99 VAL A CA 1
ATOM 738 C C . VAL A 1 99 ? -27.336 16.061 6.574 1.00 91.75 99 VAL A C 1
ATOM 740 O O . VAL A 1 99 ? -27.618 17.132 7.119 1.00 91.75 99 VAL A O 1
ATOM 743 N N . VAL A 1 100 ? -26.071 15.647 6.430 1.00 92.31 100 VAL A N 1
ATOM 744 C CA . VAL A 1 100 ? -24.924 16.433 6.907 1.00 92.31 100 VAL A CA 1
ATOM 745 C C . VAL A 1 100 ? -24.850 17.779 6.198 1.00 92.31 100 VAL A C 1
ATOM 747 O O . VAL A 1 100 ? -24.627 18.795 6.852 1.00 92.31 100 VAL A O 1
ATOM 750 N N . ARG A 1 101 ? -25.065 17.810 4.880 1.00 90.44 101 ARG A N 1
ATOM 751 C CA . ARG A 1 101 ? -25.064 19.049 4.099 1.00 90.44 101 ARG A CA 1
ATOM 752 C C . ARG A 1 101 ? -26.150 20.009 4.582 1.00 90.44 101 ARG A C 1
ATOM 754 O O . ARG A 1 101 ? -25.834 21.150 4.903 1.00 90.44 101 ARG A O 1
ATOM 761 N N . GLY A 1 102 ? -27.391 19.539 4.714 1.00 90.50 102 GLY A N 1
ATOM 762 C CA . GLY A 1 102 ? -28.507 20.371 5.174 1.00 90.50 102 GLY A CA 1
ATOM 763 C C . GLY A 1 102 ? -28.341 20.879 6.611 1.00 90.50 102 GLY A C 1
ATOM 764 O O . GLY A 1 102 ? -28.827 21.960 6.951 1.00 90.50 102 GLY A O 1
ATOM 765 N N . TRP A 1 103 ? -27.638 20.128 7.464 1.00 92.69 103 TRP A N 1
ATOM 766 C CA . TRP A 1 103 ? -27.225 20.603 8.785 1.00 92.69 103 TRP A CA 1
ATOM 767 C C . TRP A 1 103 ? -26.096 21.639 8.694 1.00 92.69 103 TRP A C 1
ATOM 769 O O . TRP A 1 103 ? -26.197 22.699 9.313 1.00 92.69 103 TRP A O 1
ATOM 779 N N . ALA A 1 104 ? -25.051 21.367 7.908 1.00 91.69 104 ALA A N 1
ATOM 780 C CA . ALA A 1 104 ? -23.884 22.232 7.760 1.00 91.69 104 ALA A CA 1
ATOM 781 C C . ALA A 1 104 ? -24.267 23.601 7.183 1.00 91.69 104 ALA A C 1
ATOM 783 O O . ALA A 1 104 ? -23.848 24.618 7.722 1.00 91.69 104 ALA A O 1
ATOM 784 N N . GLU A 1 105 ? -25.154 23.651 6.189 1.00 90.06 105 GLU A N 1
ATOM 785 C CA . GLU A 1 105 ? -25.685 24.905 5.632 1.00 90.06 105 GLU A CA 1
ATOM 786 C C . GLU A 1 105 ? -26.333 25.816 6.690 1.00 90.06 105 GLU A C 1
ATOM 788 O O . GLU A 1 105 ? -26.306 27.037 6.549 1.00 90.06 105 GLU A O 1
ATOM 793 N N . LYS A 1 106 ? -26.903 25.242 7.758 1.00 90.12 106 LYS A N 1
ATOM 794 C CA . LYS A 1 106 ? -27.600 25.990 8.817 1.00 90.12 106 LYS A CA 1
ATOM 795 C C . LYS A 1 106 ? -26.717 26.283 10.025 1.00 90.12 106 LYS A C 1
ATOM 797 O O . LYS A 1 106 ? -26.811 27.361 10.602 1.00 90.12 106 LYS A O 1
ATOM 802 N N . ALA A 1 107 ? -25.920 25.305 10.446 1.00 89.25 107 ALA A N 1
ATOM 803 C CA . ALA A 1 107 ? -25.195 25.344 11.712 1.00 89.25 107 ALA A CA 1
ATOM 804 C C . ALA A 1 107 ? -23.715 25.715 11.551 1.00 89.25 107 ALA A C 1
ATOM 806 O O . ALA A 1 107 ? -23.149 26.319 12.459 1.00 89.25 107 ALA A O 1
ATOM 807 N N . MET A 1 108 ? -23.083 25.349 10.430 1.00 88.00 108 MET A N 1
ATOM 808 C CA . MET A 1 108 ? -21.657 25.587 10.163 1.00 88.00 108 MET A CA 1
ATOM 809 C C . MET A 1 108 ? -21.389 25.747 8.654 1.00 88.00 108 MET A C 1
ATOM 811 O O . MET A 1 108 ? -20.841 24.831 8.028 1.00 88.00 108 MET A O 1
ATOM 815 N N . PRO A 1 109 ? -21.752 26.898 8.054 1.00 87.62 109 PRO A N 1
ATOM 816 C CA . PRO A 1 109 ? -21.622 27.123 6.612 1.00 87.62 109 PRO A CA 1
ATOM 817 C C . PRO A 1 109 ? -20.185 26.981 6.095 1.00 87.62 109 PRO A C 1
ATOM 819 O O . PRO A 1 109 ? -19.989 26.577 4.954 1.00 87.62 109 PRO A O 1
ATOM 822 N N . ASP A 1 110 ? -19.185 27.224 6.947 1.00 89.38 110 ASP A N 1
ATOM 823 C CA . ASP A 1 110 ? -17.757 27.075 6.629 1.00 89.38 110 ASP A CA 1
ATOM 824 C C . ASP A 1 110 ? -17.354 25.630 6.274 1.00 89.38 110 ASP A C 1
ATOM 826 O O . ASP A 1 110 ? -16.313 25.399 5.656 1.00 89.38 110 ASP A O 1
ATOM 830 N N . LEU A 1 111 ? -18.171 24.633 6.644 1.00 89.69 111 LEU A N 1
ATOM 831 C CA . LEU A 1 111 ? -17.979 23.244 6.217 1.00 89.69 111 LEU A CA 1
ATOM 832 C C . LEU A 1 111 ? -18.399 23.007 4.766 1.00 89.69 111 LEU A C 1
ATOM 834 O O . LEU A 1 111 ? -18.060 21.967 4.201 1.00 89.69 111 LEU A O 1
ATOM 838 N N . ILE A 1 112 ? -19.117 23.943 4.152 1.00 88.94 112 ILE A N 1
ATOM 839 C CA . ILE A 1 112 ? -19.492 23.889 2.747 1.00 88.94 112 ILE A CA 1
ATOM 840 C C . ILE A 1 112 ? -18.470 24.703 1.958 1.00 88.94 112 ILE A C 1
ATOM 842 O O . ILE A 1 112 ? -18.382 25.919 2.073 1.00 88.94 112 ILE A O 1
ATOM 846 N N . THR A 1 113 ? -17.692 24.026 1.120 1.00 84.06 113 THR A N 1
ATOM 847 C CA . THR A 1 113 ? -16.891 24.661 0.071 1.00 84.06 113 THR A CA 1
ATOM 848 C C . THR A 1 113 ? -17.661 24.477 -1.230 1.00 84.06 113 THR A C 1
ATOM 850 O O . THR A 1 113 ? -17.585 23.390 -1.800 1.00 84.06 113 THR A O 1
ATOM 853 N N . PRO A 1 114 ? -18.455 25.463 -1.689 1.00 79.69 114 PRO A N 1
ATOM 854 C CA . PRO A 1 114 ? -19.415 25.251 -2.766 1.00 79.69 114 PRO A CA 1
ATOM 855 C C . PRO A 1 114 ? -18.763 24.583 -3.988 1.00 79.69 114 PRO A C 1
ATOM 857 O O . PRO A 1 114 ? -17.750 25.093 -4.471 1.00 79.69 114 PRO A O 1
ATOM 860 N N . PRO A 1 115 ? -19.302 23.455 -4.496 1.00 74.44 115 PRO A N 1
ATOM 861 C CA . PRO A 1 115 ? -20.577 22.795 -4.154 1.00 74.44 115 PRO A CA 1
ATOM 862 C C . PRO A 1 115 ? -20.471 21.585 -3.188 1.00 74.44 115 PRO A C 1
ATOM 864 O O . PRO A 1 115 ? -21.384 20.756 -3.126 1.00 74.44 115 PRO A O 1
ATOM 867 N N . GLN A 1 116 ? -19.353 21.418 -2.481 1.00 85.75 116 GLN A N 1
ATOM 868 C CA . GLN A 1 116 ? -18.996 20.203 -1.743 1.00 85.75 116 GLN A CA 1
ATOM 869 C C . GLN A 1 116 ? -18.916 20.411 -0.225 1.00 85.75 116 GLN A C 1
ATOM 871 O O . GLN A 1 116 ? -18.501 21.455 0.271 1.00 85.75 116 GLN A O 1
ATOM 876 N N . LEU A 1 117 ? -19.276 19.368 0.521 1.00 89.19 117 LEU A N 1
ATOM 877 C CA . LEU A 1 117 ? -19.014 19.272 1.953 1.00 89.19 117 LEU A CA 1
ATOM 878 C C . LEU A 1 117 ? -17.529 18.960 2.183 1.00 89.19 117 LEU A C 1
ATOM 880 O O . LEU A 1 117 ? -16.983 18.022 1.599 1.00 89.19 117 LEU A O 1
ATOM 884 N N . ASN A 1 118 ? -16.889 19.682 3.096 1.00 92.62 118 ASN A N 1
ATOM 885 C CA . ASN A 1 118 ? -15.559 19.347 3.580 1.00 92.62 118 ASN A CA 1
ATOM 886 C C . ASN A 1 118 ? -15.631 18.172 4.573 1.00 92.62 118 ASN A C 1
ATOM 888 O O . ASN A 1 118 ? -15.658 18.352 5.791 1.00 92.62 118 ASN A O 1
ATOM 892 N N . VAL A 1 119 ? -15.639 16.955 4.024 1.00 90.69 119 VAL A N 1
ATOM 893 C CA . VAL A 1 119 ? -15.757 15.683 4.760 1.00 90.69 119 VAL A CA 1
ATOM 894 C C . VAL A 1 119 ? -14.718 15.556 5.876 1.00 90.69 119 VAL A C 1
ATOM 896 O O . VAL A 1 119 ? -15.045 15.150 6.983 1.00 90.69 119 VAL A O 1
ATOM 899 N N . LYS A 1 120 ? -13.464 15.959 5.634 1.00 90.50 120 LYS A N 1
ATOM 900 C CA . LYS A 1 120 ? -12.394 15.852 6.642 1.00 90.50 120 LYS A CA 1
ATOM 901 C C . LYS A 1 120 ? -12.633 16.769 7.839 1.00 90.50 120 LYS A C 1
ATOM 903 O O . LYS A 1 120 ? -12.381 16.373 8.978 1.00 90.50 120 LYS A O 1
ATOM 908 N N . ALA A 1 121 ? -13.083 17.997 7.584 1.00 90.75 121 ALA A N 1
ATOM 909 C CA . ALA A 1 121 ? -13.413 18.942 8.644 1.00 90.75 121 ALA A CA 1
ATOM 910 C C . ALA A 1 121 ? -14.644 18.470 9.432 1.00 90.75 121 ALA A C 1
ATOM 912 O O . ALA A 1 121 ? -14.621 18.495 10.663 1.00 90.75 121 ALA A O 1
ATOM 913 N N . PHE A 1 122 ? -15.662 17.957 8.733 1.00 92.69 122 PHE A N 1
ATOM 914 C CA . PHE A 1 122 ? -16.839 17.364 9.358 1.00 92.69 122 PHE A CA 1
ATOM 915 C C . PHE A 1 122 ? -16.489 16.152 10.230 1.00 92.69 122 PHE A C 1
ATOM 917 O O . PHE A 1 122 ? -16.832 16.144 11.407 1.00 92.69 122 PHE A O 1
ATOM 924 N N . ASP A 1 123 ? -15.742 15.174 9.711 1.00 91.44 123 ASP A N 1
ATOM 925 C CA . ASP A 1 123 ? -15.337 13.978 10.458 1.00 91.44 123 ASP A CA 1
ATOM 926 C C . ASP A 1 123 ? -14.578 14.334 11.741 1.00 91.44 123 ASP A C 1
ATOM 928 O O . ASP A 1 123 ? -14.752 13.689 12.775 1.00 91.44 123 ASP A O 1
ATOM 932 N N . LYS A 1 124 ? -13.739 15.378 11.706 1.00 91.06 124 LYS A N 1
ATOM 933 C CA . LYS A 1 124 ? -13.026 15.862 12.895 1.00 91.06 124 LYS A CA 1
ATOM 934 C C . LYS A 1 124 ? -13.991 16.387 13.962 1.00 91.06 124 LYS A C 1
ATOM 936 O O . LYS A 1 124 ? -13.774 16.113 15.139 1.00 91.06 124 LYS A O 1
ATOM 941 N N . ILE A 1 125 ? -15.036 17.108 13.557 1.00 91.19 125 ILE A N 1
ATOM 942 C CA . ILE A 1 125 ? -16.077 17.633 14.453 1.00 91.19 125 ILE A CA 1
ATOM 943 C C . ILE A 1 125 ? -16.957 16.499 14.970 1.00 91.19 125 ILE A C 1
ATOM 945 O O . ILE A 1 125 ? -17.173 16.389 16.169 1.00 91.19 125 ILE A O 1
ATOM 949 N N . ALA A 1 126 ? -17.419 15.617 14.092 1.00 91.62 126 ALA A N 1
ATOM 950 C CA . ALA A 1 126 ? -18.297 14.511 14.448 1.00 91.62 126 ALA A CA 1
ATOM 951 C C . ALA A 1 126 ? -17.621 13.483 15.380 1.00 91.62 126 ALA A C 1
ATOM 953 O O . ALA A 1 126 ? -18.297 12.751 16.095 1.00 91.62 126 ALA A O 1
ATOM 954 N N . ARG A 1 127 ? -16.280 13.443 15.422 1.00 89.69 127 ARG A N 1
ATOM 955 C CA . ARG A 1 127 ? -15.509 12.652 16.399 1.00 89.69 127 ARG A CA 1
ATOM 956 C C . ARG A 1 127 ? -15.454 13.271 17.797 1.00 89.69 127 ARG A C 1
ATOM 958 O O . ARG A 1 127 ? -15.195 12.537 18.748 1.00 89.69 127 ARG A O 1
ATOM 965 N N . THR A 1 128 ? -15.627 14.586 17.928 1.00 89.69 128 THR A N 1
ATOM 966 C CA . THR A 1 128 ? -15.544 15.305 19.212 1.00 89.69 128 THR A CA 1
ATOM 967 C C . THR A 1 128 ? -16.911 15.710 19.747 1.00 89.69 128 THR A C 1
ATOM 969 O O . THR A 1 128 ? -17.107 15.737 20.959 1.00 89.69 128 THR A O 1
ATOM 972 N N . VAL A 1 129 ? -17.854 16.002 18.854 1.00 88.19 129 VAL A N 1
ATOM 973 C CA . VAL A 1 129 ? -19.217 16.420 19.169 1.00 88.19 129 VAL A CA 1
ATOM 974 C C . VAL A 1 129 ? -20.179 15.325 18.709 1.00 88.19 129 VAL A C 1
ATOM 976 O O . VAL A 1 129 ? -20.238 15.042 17.512 1.00 88.19 129 VAL A O 1
ATOM 979 N N . PRO A 1 130 ? -20.951 14.713 19.624 1.00 85.69 130 PRO A N 1
ATOM 980 C CA . PRO A 1 130 ? -21.953 13.731 19.243 1.00 85.69 130 PRO A CA 1
ATOM 981 C C . PRO A 1 130 ? -23.069 14.418 18.449 1.00 85.69 130 PRO A C 1
ATOM 983 O O . PRO A 1 130 ? -23.774 15.289 18.961 1.00 85.69 130 PRO A O 1
ATOM 986 N N . LEU A 1 131 ? -23.218 14.026 17.186 1.00 91.56 131 LEU A N 1
ATOM 987 C CA . LEU A 1 131 ? -24.281 14.494 16.302 1.00 91.56 131 LEU A CA 1
ATOM 988 C C . LEU A 1 131 ? -25.340 13.391 16.165 1.00 91.56 131 LEU A C 1
ATOM 990 O O . LEU A 1 131 ? -24.977 12.242 15.922 1.00 91.56 131 LEU A O 1
ATOM 994 N N . PRO A 1 132 ? -26.644 13.707 16.272 1.00 90.44 132 PRO A N 1
ATOM 995 C CA . PRO A 1 132 ? -27.704 12.694 16.325 1.00 90.44 132 PRO A CA 1
ATOM 996 C C . PRO A 1 132 ? -27.868 11.892 15.024 1.00 90.44 132 PRO A C 1
ATOM 998 O O . PRO A 1 132 ? -28.471 10.826 15.035 1.00 90.44 132 PRO A O 1
ATOM 1001 N N . PHE A 1 133 ? -27.336 12.394 13.907 1.00 91.25 133 PHE A N 1
ATOM 1002 C CA . PHE A 1 133 ? -27.354 11.743 12.592 1.00 91.25 133 PHE A CA 1
ATOM 1003 C C . PHE A 1 133 ? -26.017 11.072 12.227 1.00 91.25 133 PHE A C 1
ATOM 1005 O O . PHE A 1 133 ? -25.844 10.634 11.091 1.00 91.25 133 PHE A O 1
ATOM 1012 N N . VAL A 1 134 ? -25.064 11.001 13.164 1.00 93.75 134 VAL A N 1
ATOM 1013 C CA . VAL A 1 134 ? -23.782 10.312 12.977 1.00 93.75 134 VAL A CA 1
ATOM 1014 C C . VAL A 1 134 ? -23.724 9.105 13.898 1.00 93.75 134 VAL A C 1
ATOM 1016 O O . VAL A 1 134 ? -23.834 9.229 15.115 1.00 93.75 134 VAL A O 1
ATOM 1019 N N . THR A 1 135 ? -23.482 7.933 13.322 1.00 93.06 135 THR A N 1
ATOM 1020 C CA . THR A 1 135 ? -23.151 6.726 14.084 1.00 93.06 135 THR A CA 1
ATOM 1021 C C . THR A 1 135 ? -21.647 6.508 14.050 1.00 93.06 135 THR A C 1
ATOM 1023 O O . THR A 1 135 ? -21.046 6.480 12.977 1.00 93.06 135 THR A O 1
ATOM 1026 N N . ILE A 1 136 ? -21.031 6.353 15.222 1.00 92.06 136 ILE A N 1
ATOM 1027 C CA . ILE A 1 136 ? -19.617 5.992 15.346 1.00 92.06 136 ILE A CA 1
ATOM 1028 C C . ILE A 1 136 ? -19.549 4.514 15.713 1.00 92.06 136 ILE A C 1
ATOM 1030 O O . ILE A 1 136 ? -20.048 4.119 16.764 1.00 92.06 136 ILE A O 1
ATOM 1034 N N . THR A 1 137 ? -18.926 3.708 14.861 1.00 92.00 137 THR A N 1
ATOM 1035 C CA . THR A 1 137 ? -18.637 2.297 15.135 1.00 92.00 137 THR A CA 1
ATOM 1036 C C . THR A 1 137 ? -17.138 2.101 15.308 1.00 92.00 137 THR A C 1
ATOM 1038 O O . THR A 1 137 ? -16.330 2.789 14.684 1.00 92.00 137 THR A O 1
ATOM 1041 N N . GLU A 1 138 ? -16.744 1.184 16.184 1.00 92.44 138 GLU A N 1
ATOM 1042 C CA . GLU A 1 138 ? -15.346 0.801 16.363 1.00 92.44 138 GLU A CA 1
ATOM 1043 C C . GLU A 1 138 ? -15.108 -0.531 15.658 1.00 92.44 138 GLU A C 1
ATOM 1045 O O . GLU A 1 138 ? -15.758 -1.527 15.959 1.00 92.44 138 GLU A O 1
ATOM 1050 N N . THR A 1 139 ? -14.195 -0.538 14.689 1.00 92.56 139 THR A N 1
ATOM 1051 C CA . THR A 1 139 ? -13.793 -1.751 13.971 1.00 92.56 139 THR A CA 1
ATOM 1052 C C . THR A 1 139 ? -12.385 -2.148 14.418 1.00 92.56 139 THR A C 1
ATOM 1054 O O . THR A 1 139 ? -11.461 -1.342 14.255 1.00 92.56 139 THR A O 1
ATOM 1057 N N . PRO A 1 140 ? -12.187 -3.345 15.000 1.00 94.81 140 PRO A N 1
ATOM 1058 C CA . PRO A 1 140 ? -10.859 -3.817 15.364 1.00 94.81 140 PRO A CA 1
ATOM 1059 C C . PRO A 1 140 ? -10.019 -4.092 14.117 1.00 94.81 140 PRO A C 1
ATOM 1061 O O . PRO A 1 140 ? -10.492 -4.662 13.138 1.00 94.81 140 PRO A O 1
ATOM 1064 N N . SER A 1 141 ? -8.752 -3.702 14.176 1.00 94.94 141 SER A N 1
ATOM 1065 C CA . SER A 1 141 ? -7.753 -3.967 13.147 1.00 94.94 141 SER A CA 1
ATOM 1066 C C . SER A 1 141 ? -6.434 -4.331 13.809 1.00 94.94 141 SER A C 1
ATOM 1068 O O . SER A 1 141 ? -5.969 -3.624 14.704 1.00 94.94 141 SER A O 1
ATOM 1070 N N . ALA A 1 142 ? -5.791 -5.390 13.328 1.00 95.88 142 ALA A N 1
ATOM 1071 C CA . ALA A 1 142 ? -4.465 -5.774 13.789 1.00 95.88 142 ALA A CA 1
ATOM 1072 C C . ALA A 1 142 ? -3.373 -4.892 13.166 1.00 95.88 142 ALA A C 1
ATOM 1074 O O . ALA A 1 142 ? -3.396 -4.587 11.969 1.00 95.88 142 ALA A O 1
ATOM 1075 N N . ARG A 1 143 ? -2.399 -4.501 13.986 1.00 95.19 143 ARG A N 1
ATOM 1076 C CA . ARG A 1 143 ? -1.137 -3.867 13.611 1.00 95.19 143 ARG A CA 1
ATOM 1077 C C . ARG A 1 143 ? -0.009 -4.821 13.989 1.00 95.19 143 ARG A C 1
ATOM 1079 O O . ARG A 1 143 ? 0.175 -5.116 15.167 1.00 95.19 143 ARG A O 1
ATOM 1086 N N . VAL A 1 144 ? 0.729 -5.249 12.974 1.00 94.00 144 VAL A N 1
ATOM 1087 C CA . VAL A 1 144 ? 1.905 -6.115 13.081 1.00 94.00 144 VAL A CA 1
ATOM 1088 C C . VAL A 1 144 ? 3.152 -5.231 13.011 1.00 94.00 144 VAL A C 1
ATOM 1090 O O . VAL A 1 144 ? 3.184 -4.284 12.217 1.00 94.00 144 VAL A O 1
ATOM 1093 N N . ALA A 1 145 ? 4.128 -5.477 13.881 1.00 92.50 145 ALA A N 1
ATOM 1094 C CA . ALA A 1 145 ? 5.413 -4.790 13.875 1.00 92.50 145 ALA A CA 1
ATOM 1095 C C . ALA A 1 145 ? 6.191 -5.084 12.580 1.00 92.50 145 ALA A C 1
ATOM 1097 O O . ALA A 1 145 ? 6.026 -6.139 11.977 1.00 92.50 145 ALA A O 1
ATOM 1098 N N . ALA A 1 146 ? 7.026 -4.134 12.146 1.00 86.19 146 ALA A N 1
ATOM 1099 C CA . ALA A 1 146 ? 7.838 -4.291 10.935 1.00 86.19 146 ALA A CA 1
ATOM 1100 C C . ALA A 1 146 ? 8.924 -5.366 11.095 1.00 86.19 146 ALA A C 1
ATOM 1102 O O . ALA A 1 146 ? 9.270 -6.042 10.134 1.00 86.19 146 ALA A O 1
ATOM 1103 N N . GLU A 1 147 ? 9.430 -5.529 12.315 1.00 83.56 147 GLU A N 1
ATOM 1104 C CA . GLU A 1 147 ? 10.307 -6.626 12.696 1.00 83.56 147 GLU A CA 1
ATOM 1105 C C . GLU A 1 147 ? 9.566 -7.479 13.719 1.00 83.56 147 GLU A C 1
ATOM 1107 O O . GLU A 1 147 ? 9.090 -6.975 14.741 1.00 83.56 147 GLU A O 1
ATOM 1112 N N . LEU A 1 148 ? 9.441 -8.767 13.416 1.00 82.25 148 LEU A N 1
ATOM 1113 C CA . LEU A 1 148 ? 8.947 -9.763 14.351 1.00 82.25 148 LEU A CA 1
ATOM 1114 C C . LEU A 1 148 ? 10.166 -10.445 14.958 1.00 82.25 148 LEU A C 1
ATOM 1116 O O . LEU A 1 148 ? 10.920 -11.121 14.259 1.00 82.25 148 LEU A O 1
ATOM 1120 N N . ILE A 1 149 ? 10.371 -10.238 16.253 1.00 76.31 149 ILE A N 1
ATOM 1121 C CA . ILE A 1 149 ? 11.365 -10.996 17.001 1.00 76.31 149 ILE A CA 1
ATOM 1122 C C . ILE A 1 149 ? 10.710 -12.342 17.288 1.00 76.31 149 ILE A C 1
ATOM 1124 O O . ILE A 1 149 ? 9.681 -12.410 17.958 1.00 76.31 149 ILE A O 1
ATOM 1128 N N . ALA A 1 150 ? 11.254 -13.410 16.711 1.00 59.66 150 ALA A N 1
ATOM 1129 C CA . ALA A 1 150 ? 10.883 -14.746 17.136 1.00 59.66 150 ALA A CA 1
ATOM 1130 C C . ALA A 1 150 ? 11.484 -14.940 18.527 1.00 59.66 150 ALA A C 1
ATOM 1132 O O . ALA A 1 150 ? 12.696 -15.111 18.648 1.00 59.66 150 ALA A O 1
ATOM 1133 N N . ASP A 1 151 ? 10.657 -14.872 19.567 1.00 57.44 151 ASP A N 1
ATOM 1134 C CA . ASP A 1 151 ? 11.070 -15.400 20.858 1.00 57.44 151 ASP A CA 1
ATOM 1135 C C . ASP A 1 151 ? 11.302 -16.905 20.650 1.00 57.44 151 ASP A C 1
ATOM 1137 O O . ASP A 1 151 ? 10.433 -17.607 20.119 1.00 57.44 151 ASP A O 1
ATOM 1141 N N . GLU A 1 152 ? 12.509 -17.390 20.947 1.00 48.03 152 GLU A N 1
ATOM 1142 C CA . GLU A 1 152 ? 12.926 -18.786 20.772 1.00 48.03 152 GLU A CA 1
ATOM 1143 C C . GLU A 1 152 ? 12.213 -19.694 21.788 1.00 48.03 152 GLU A C 1
ATOM 1145 O O . GLU A 1 152 ? 12.838 -20.412 22.567 1.00 48.03 152 GLU A O 1
ATOM 1150 N N . MET A 1 153 ? 10.880 -19.710 21.790 1.00 46.44 153 MET A N 1
ATOM 1151 C CA . MET A 1 153 ? 10.109 -20.730 22.482 1.00 46.44 153 MET A CA 1
ATOM 1152 C C . MET A 1 153 ? 10.167 -22.014 21.656 1.00 46.44 153 MET A C 1
ATOM 1154 O O . MET A 1 153 ? 9.291 -22.330 20.853 1.00 46.44 153 MET A O 1
ATOM 1158 N N . GLU A 1 154 ? 11.311 -22.682 21.804 1.00 45.78 154 GLU A N 1
ATOM 1159 C CA . GLU A 1 154 ? 11.481 -24.126 21.900 1.00 45.78 154 GLU A CA 1
ATOM 1160 C C . GLU A 1 154 ? 10.336 -24.915 21.247 1.00 45.78 154 GLU A C 1
ATOM 1162 O O . GLU A 1 154 ? 9.308 -25.211 21.859 1.00 45.78 154 GLU A O 1
ATOM 1167 N N . ARG A 1 155 ? 10.530 -25.276 19.971 1.00 45.28 155 ARG A N 1
ATOM 1168 C CA . ARG A 1 155 ? 9.763 -26.329 19.294 1.00 45.28 155 ARG A CA 1
ATOM 1169 C C . ARG A 1 155 ? 10.034 -27.669 19.992 1.00 45.28 155 ARG A C 1
ATOM 1171 O O . ARG A 1 155 ? 10.753 -28.511 19.465 1.00 45.28 155 ARG A O 1
ATOM 1178 N N . ALA A 1 156 ? 9.492 -27.845 21.190 1.00 43.56 156 ALA A N 1
ATOM 1179 C CA . ALA A 1 156 ? 9.404 -29.110 21.894 1.00 43.56 156 ALA A CA 1
ATOM 1180 C C . ALA A 1 156 ? 7.987 -29.668 21.706 1.00 43.56 156 ALA A C 1
ATOM 1182 O O . ALA A 1 156 ? 7.113 -29.493 22.554 1.00 43.56 156 ALA A O 1
ATOM 1183 N N . ALA A 1 157 ? 7.771 -30.314 20.560 1.00 37.72 157 ALA A N 1
ATOM 1184 C CA . ALA A 1 157 ? 6.745 -31.333 20.353 1.00 37.72 157 ALA A CA 1
ATOM 1185 C C . ALA A 1 157 ? 7.199 -32.272 19.231 1.00 37.72 157 ALA A C 1
ATOM 1187 O O . ALA A 1 157 ? 7.460 -31.765 18.116 1.00 37.72 157 ALA A O 1
#

Sequence (157 aa):
MQATKTNTNPALTDAVHTLMLARRQSAESKALLAEKRARFEEENADLIALAAGEAAREAEADRNLRALAVAEYQATGDKAPCEGVSIVLAKVLTYDTDVVRGWAEKAMPDLITPPQLNVKAFDKIARTVPLPFVTITETPSARVAAELIADEMERAA